Protein AF-A0A661X733-F1 (afdb_monomer)

Foldseek 3Di:
DDDDDPLVVLVVLLVVLVVLLVVLVVVLVPQDDPVVQVVVVDDDVPHGNVNSVVSNVVSVVVSVVSVVVNCVVCVVVVCVVCPPDVDCDPVNVVVVVVVVCLVVCCVVCPPPNVVD

pLDDT: mean 90.79, std 9.6, range [56.5, 98.44]

Nearest PDB structures (foldseek):
  6pe5-assembly1_F  TM=4.619E-01  e=5.755E+00  Saccharomyces cerevisiae S288C

Solvent-accessible surface area (backbone atoms only — not comparable to full-atom values): 6594 Å² total; per-residue (Å²): 132,85,78,86,56,64,65,59,51,41,51,51,49,37,54,55,32,47,52,52,30,51,54,28,47,53,51,56,70,70,46,62,59,76,65,57,29,58,76,69,65,43,57,59,95,86,40,37,63,68,60,38,51,53,51,25,51,55,36,43,56,50,32,54,54,36,49,54,51,42,47,62,75,39,38,72,61,57,47,55,78,56,64,78,51,96,60,84,46,71,67,58,53,50,53,50,50,53,51,50,51,53,52,52,25,44,76,68,52,36,85,77,49,50,81,113

Mean predicted aligned error: 5.76 Å

Structure (mmCIF, N/CA/C/O backbone):
data_AF-A0A661X733-F1
#
_entry.id   AF-A0A661X733-F1
#
loop_
_atom_site.group_PDB
_atom_site.id
_atom_site.type_symbol
_atom_site.label_atom_id
_atom_site.label_alt_id
_atom_site.label_comp_id
_atom_site.label_asym_id
_atom_site.label_entity_id
_atom_site.label_seq_id
_atom_site.pdbx_PDB_ins_code
_atom_site.Cartn_x
_atom_site.Cartn_y
_atom_site.Cartn_z
_atom_site.occupancy
_atom_site.B_iso_or_equiv
_atom_site.auth_seq_id
_atom_site.auth_comp_id
_atom_site.auth_asym_id
_atom_site.auth_atom_id
_atom_site.pdbx_PDB_model_num
ATOM 1 N N . MET A 1 1 ? 5.603 19.258 27.770 1.00 59.28 1 MET A N 1
ATOM 2 C CA . MET A 1 1 ? 5.910 18.612 26.470 1.00 59.28 1 MET A CA 1
ATOM 3 C C . MET A 1 1 ? 4.793 17.630 26.130 1.00 59.28 1 MET A C 1
ATOM 5 O O . MET A 1 1 ? 4.389 16.875 27.009 1.00 59.28 1 MET A O 1
ATOM 9 N N . LYS A 1 2 ? 4.241 17.665 24.910 1.00 70.56 2 LYS A N 1
ATOM 10 C CA . LYS A 1 2 ? 3.189 16.720 24.485 1.00 70.56 2 LYS A CA 1
ATOM 11 C C . LYS A 1 2 ? 3.805 15.317 24.376 1.00 70.56 2 LYS A C 1
ATOM 13 O O . LYS A 1 2 ? 4.867 15.177 23.778 1.00 70.56 2 LYS A O 1
ATOM 18 N N . LYS A 1 3 ? 3.177 14.293 24.969 1.00 79.94 3 LYS A N 1
ATOM 19 C CA . LYS A 1 3 ? 3.668 12.905 24.874 1.00 79.94 3 LYS A CA 1
ATOM 20 C C . LYS A 1 3 ? 3.635 12.441 23.414 1.00 79.94 3 LYS A C 1
ATOM 22 O O . LYS A 1 3 ? 2.665 12.710 22.705 1.00 79.94 3 LYS A O 1
ATOM 27 N N . PHE A 1 4 ? 4.684 11.746 22.983 1.00 88.44 4 PHE A N 1
ATOM 28 C CA . PHE A 1 4 ? 4.768 11.163 21.646 1.00 88.44 4 PHE A CA 1
ATOM 29 C C . PHE A 1 4 ? 3.626 10.162 21.416 1.00 88.44 4 PHE A C 1
ATOM 31 O O . PHE A 1 4 ? 3.355 9.317 22.271 1.00 88.44 4 PHE A O 1
ATOM 38 N N . ASN A 1 5 ? 2.941 10.259 20.273 1.00 92.50 5 ASN A N 1
ATOM 39 C CA . ASN A 1 5 ? 1.785 9.420 19.959 1.00 92.50 5 ASN A CA 1
ATOM 40 C C . ASN A 1 5 ? 2.152 8.335 18.942 1.00 92.50 5 ASN A C 1
ATOM 42 O O . ASN A 1 5 ? 2.053 8.543 17.735 1.00 92.50 5 ASN A O 1
ATOM 46 N N . MET A 1 6 ? 2.486 7.146 19.446 1.00 93.25 6 MET A N 1
ATOM 47 C CA . MET A 1 6 ? 2.820 5.981 18.621 1.00 93.25 6 MET A CA 1
ATOM 48 C C . MET A 1 6 ? 1.725 5.599 17.614 1.00 93.25 6 MET A C 1
ATOM 50 O O . MET A 1 6 ? 2.040 5.212 16.493 1.00 93.25 6 MET A O 1
ATOM 54 N N . ARG A 1 7 ? 0.437 5.740 17.966 1.00 92.75 7 ARG A N 1
ATOM 55 C CA . ARG A 1 7 ? -0.666 5.384 17.053 1.00 92.75 7 ARG A CA 1
ATOM 56 C C . ARG A 1 7 ? -0.707 6.299 15.836 1.00 92.75 7 ARG A C 1
ATOM 58 O O . ARG A 1 7 ? -0.925 5.831 14.720 1.00 92.75 7 ARG A O 1
ATOM 65 N N . ALA A 1 8 ? -0.490 7.595 16.063 1.00 94.44 8 ALA A N 1
ATOM 66 C CA . ALA A 1 8 ? -0.412 8.577 14.991 1.00 94.44 8 ALA A CA 1
ATOM 67 C C . ALA A 1 8 ? 0.802 8.294 14.101 1.00 94.44 8 ALA A C 1
ATOM 69 O O . ALA A 1 8 ? 0.648 8.215 12.887 1.00 94.44 8 ALA A O 1
ATOM 70 N N . THR A 1 9 ? 1.968 8.034 14.699 1.00 96.31 9 THR A N 1
ATOM 71 C CA . THR A 1 9 ? 3.193 7.695 13.962 1.00 96.31 9 THR A CA 1
ATOM 72 C C . THR A 1 9 ? 3.000 6.483 13.057 1.00 96.31 9 THR A C 1
ATOM 74 O O . THR A 1 9 ? 3.268 6.579 11.865 1.00 96.31 9 THR A O 1
ATOM 77 N N . VAL A 1 10 ? 2.471 5.368 13.576 1.00 96.75 10 VAL A N 1
ATOM 78 C CA . VAL A 1 10 ? 2.220 4.174 12.749 1.00 96.75 10 VAL A CA 1
ATOM 79 C C . VAL A 1 10 ? 1.207 4.455 11.643 1.00 96.75 10 VAL A C 1
ATOM 81 O O . VAL A 1 10 ? 1.392 3.993 10.525 1.00 96.75 10 VAL A O 1
ATOM 84 N N . SER A 1 11 ? 0.170 5.251 11.911 1.00 96.25 11 SER A N 1
ATOM 85 C CA . SER A 1 11 ? -0.809 5.612 10.878 1.00 96.25 11 SER A CA 1
ATOM 86 C C . SER A 1 11 ? -0.183 6.454 9.761 1.00 96.25 11 SER A C 1
ATOM 88 O O . SER A 1 11 ? -0.439 6.189 8.592 1.00 96.25 11 SER A O 1
ATOM 90 N N . PHE A 1 12 ? 0.686 7.414 10.093 1.00 97.69 12 PHE A N 1
ATOM 91 C CA . PHE A 1 12 ? 1.433 8.172 9.086 1.00 97.69 12 PHE A CA 1
ATOM 92 C C . PHE A 1 12 ? 2.411 7.290 8.307 1.00 97.69 12 PHE A C 1
ATOM 94 O O . PHE A 1 12 ? 2.485 7.417 7.088 1.00 97.69 12 PHE A O 1
ATOM 101 N N . LEU A 1 13 ? 3.112 6.373 8.981 1.00 98.00 13 LEU A N 1
ATOM 102 C CA . LEU A 1 13 ? 4.013 5.425 8.324 1.00 98.00 13 LEU A CA 1
ATOM 103 C C . LEU A 1 13 ? 3.260 4.529 7.334 1.00 98.00 13 LEU A C 1
ATOM 105 O O . LEU A 1 13 ? 3.689 4.423 6.192 1.00 98.00 13 LEU A O 1
ATOM 109 N N . VAL A 1 14 ? 2.114 3.955 7.726 1.00 98.31 14 VAL A N 1
ATOM 110 C CA . VAL A 1 14 ? 1.257 3.164 6.821 1.00 98.31 14 VAL A CA 1
ATOM 111 C C . VAL A 1 14 ? 0.879 3.981 5.587 1.00 98.31 14 VAL A C 1
ATOM 113 O O . VAL A 1 14 ? 1.069 3.513 4.469 1.00 98.31 14 VAL A O 1
ATOM 116 N N . THR A 1 15 ? 0.387 5.209 5.771 1.00 98.12 15 THR A N 1
ATOM 117 C CA . THR A 1 15 ? -0.050 6.062 4.657 1.00 98.12 15 THR A CA 1
ATOM 118 C C . THR A 1 15 ? 1.097 6.402 3.707 1.00 98.12 15 THR A C 1
ATOM 120 O O . THR A 1 15 ? 0.947 6.276 2.493 1.00 98.12 15 THR A O 1
ATOM 123 N N . LEU A 1 16 ? 2.254 6.806 4.237 1.00 98.38 16 LEU A N 1
ATOM 124 C CA . LEU A 1 16 ? 3.411 7.165 3.414 1.00 98.38 16 LEU A CA 1
ATOM 125 C C . LEU A 1 16 ? 3.980 5.947 2.677 1.00 98.38 16 LEU A C 1
ATOM 127 O O . LEU A 1 16 ? 4.257 6.032 1.482 1.00 98.38 16 LEU A O 1
ATOM 131 N N . SER A 1 17 ? 4.100 4.800 3.352 1.00 98.06 17 SER A N 1
ATOM 132 C CA . SER A 1 17 ? 4.544 3.558 2.714 1.00 98.06 17 SER A CA 1
ATOM 133 C C . SER A 1 17 ? 3.557 3.080 1.649 1.00 98.06 17 SER A C 1
ATOM 135 O O . SER A 1 17 ? 3.991 2.662 0.580 1.00 98.06 17 SER A O 1
ATOM 137 N N . PHE A 1 18 ? 2.247 3.210 1.877 1.00 98.38 18 PHE A N 1
ATOM 138 C CA . PHE A 1 18 ? 1.230 2.889 0.875 1.00 98.38 18 PHE A CA 1
ATOM 139 C C . PHE A 1 18 ? 1.369 3.741 -0.391 1.00 98.38 18 PHE A C 1
ATOM 141 O O . PHE A 1 18 ? 1.304 3.197 -1.487 1.00 98.38 18 PHE A O 1
ATOM 148 N N . ILE A 1 19 ? 1.627 5.048 -0.264 1.00 98.44 19 ILE A N 1
ATOM 149 C CA . ILE A 1 19 ? 1.854 5.928 -1.425 1.00 98.44 19 ILE A CA 1
ATOM 150 C C . ILE A 1 19 ? 3.067 5.457 -2.239 1.00 98.44 19 ILE A C 1
ATOM 152 O O . ILE A 1 19 ? 2.994 5.386 -3.465 1.00 98.44 19 ILE A O 1
ATOM 156 N N . ILE A 1 20 ? 4.165 5.093 -1.570 1.00 97.56 20 ILE A N 1
ATOM 157 C CA . ILE A 1 20 ? 5.377 4.594 -2.237 1.00 97.56 20 ILE A CA 1
ATOM 158 C C . ILE A 1 20 ? 5.088 3.278 -2.972 1.00 97.56 20 ILE A C 1
ATOM 160 O O . ILE A 1 20 ? 5.413 3.149 -4.154 1.00 97.56 20 ILE A O 1
ATOM 164 N N . VAL A 1 21 ? 4.440 2.318 -2.305 1.00 98.12 21 VAL A N 1
ATOM 165 C CA . VAL A 1 21 ? 4.061 1.021 -2.896 1.00 98.12 21 VAL A CA 1
ATOM 166 C C . VAL A 1 21 ? 3.090 1.207 -4.068 1.00 98.12 21 VAL A C 1
ATOM 168 O O . VAL A 1 21 ? 3.239 0.543 -5.089 1.00 98.12 21 VAL A O 1
ATOM 171 N N . LEU A 1 22 ? 2.145 2.146 -3.977 1.00 97.44 22 LEU A N 1
ATOM 172 C CA . LEU A 1 22 ? 1.198 2.451 -5.051 1.00 97.44 22 LEU A CA 1
ATOM 173 C C . LEU A 1 22 ? 1.903 3.009 -6.294 1.00 97.44 22 LEU A C 1
ATOM 175 O O . LEU A 1 22 ? 1.692 2.506 -7.395 1.00 97.44 22 LEU A O 1
ATOM 179 N N . ILE A 1 23 ? 2.766 4.016 -6.126 1.00 96.44 23 ILE A N 1
ATOM 180 C CA . ILE A 1 23 ? 3.505 4.631 -7.241 1.00 96.44 23 ILE A CA 1
ATOM 181 C C . ILE A 1 23 ? 4.432 3.606 -7.899 1.00 96.44 23 ILE A C 1
ATOM 183 O O . ILE A 1 23 ? 4.464 3.491 -9.123 1.00 96.44 23 ILE A O 1
ATOM 187 N N . THR A 1 24 ? 5.169 2.841 -7.094 1.00 96.94 24 THR A N 1
ATOM 188 C CA . THR A 1 24 ? 6.068 1.798 -7.607 1.00 96.94 24 THR A CA 1
ATOM 189 C C . THR A 1 24 ? 5.301 0.662 -8.280 1.00 96.94 24 THR A C 1
ATOM 191 O O . THR A 1 24 ? 5.727 0.210 -9.337 1.00 96.94 24 THR A O 1
ATOM 194 N N . GLY A 1 25 ? 4.140 0.261 -7.752 1.00 95.88 25 GLY A N 1
ATOM 195 C CA . GLY A 1 25 ? 3.269 -0.744 -8.363 1.00 95.88 25 GLY A CA 1
ATOM 196 C C . GLY A 1 25 ? 2.723 -0.300 -9.722 1.00 95.88 25 GLY A C 1
ATOM 197 O O . GLY A 1 25 ? 2.796 -1.056 -10.687 1.00 95.88 25 GLY A O 1
ATOM 198 N N . ILE A 1 26 ? 2.272 0.955 -9.840 1.00 94.94 26 ILE A N 1
ATOM 199 C CA . ILE A 1 26 ? 1.883 1.554 -11.130 1.00 94.94 26 ILE A CA 1
ATOM 200 C C . ILE A 1 26 ? 3.079 1.580 -12.091 1.00 94.94 26 ILE A C 1
ATOM 202 O O . ILE A 1 26 ? 2.948 1.234 -13.264 1.00 94.94 26 ILE A O 1
ATOM 206 N N . GLY A 1 27 ? 4.261 1.957 -11.602 1.00 94.94 27 GLY A N 1
ATOM 207 C CA . GLY A 1 27 ? 5.476 1.970 -12.411 1.00 94.94 27 GLY A CA 1
ATOM 208 C C . GLY A 1 27 ? 5.866 0.589 -12.937 1.00 94.94 27 GLY A C 1
ATOM 209 O O . GLY A 1 27 ? 6.214 0.456 -14.109 1.00 94.94 27 GLY A O 1
ATOM 210 N N . LEU A 1 28 ? 5.763 -0.445 -12.100 1.00 94.69 28 LEU A N 1
ATOM 211 C CA . LEU A 1 28 ? 6.010 -1.834 -12.488 1.00 94.69 28 LEU A CA 1
ATOM 212 C C . LEU A 1 28 ? 4.962 -2.350 -13.474 1.00 94.69 28 LEU A C 1
ATOM 214 O O . LEU A 1 28 ? 5.337 -3.042 -14.419 1.00 94.69 28 LEU A O 1
ATOM 218 N N . TYR A 1 29 ? 3.697 -1.958 -13.309 1.00 91.94 29 TYR A N 1
ATOM 219 C CA . TYR A 1 29 ? 2.617 -2.281 -14.242 1.00 91.94 29 TYR A CA 1
ATOM 220 C C . TYR A 1 29 ? 2.873 -1.721 -15.650 1.00 91.94 29 TYR A C 1
ATOM 222 O O . TYR A 1 29 ? 2.671 -2.413 -16.641 1.00 91.94 29 TYR A O 1
ATOM 230 N N . ILE A 1 30 ? 3.376 -0.486 -15.750 1.00 93.00 30 ILE A N 1
ATOM 231 C CA . ILE A 1 30 ? 3.722 0.139 -17.039 1.00 93.00 30 ILE A CA 1
ATOM 232 C C . ILE A 1 30 ? 5.037 -0.429 -17.604 1.00 93.00 30 ILE A C 1
ATOM 234 O O . ILE A 1 30 ? 5.297 -0.341 -18.807 1.00 93.00 30 ILE A O 1
ATOM 238 N N . SER A 1 31 ? 5.899 -0.990 -16.750 1.00 93.06 31 SER A N 1
ATOM 239 C CA . SER A 1 31 ? 7.209 -1.477 -17.172 1.00 93.06 31 SER A CA 1
ATOM 240 C C . SER A 1 31 ? 7.079 -2.651 -18.154 1.00 93.06 31 SER A C 1
ATOM 242 O O . SER A 1 31 ? 6.354 -3.612 -17.889 1.00 93.06 31 SER A O 1
ATOM 244 N N . PRO A 1 32 ? 7.815 -2.640 -19.280 1.00 92.94 32 PRO A N 1
ATOM 245 C CA . PRO A 1 32 ? 7.775 -3.746 -20.223 1.00 92.94 32 PRO A CA 1
ATOM 246 C C . PRO A 1 32 ? 8.432 -4.999 -19.627 1.00 92.94 32 PRO A C 1
ATOM 248 O O . PRO A 1 32 ? 9.064 -4.977 -18.561 1.00 92.94 32 PRO A O 1
ATOM 251 N N . SER A 1 33 ? 8.317 -6.123 -20.339 1.00 90.88 33 SER A N 1
ATOM 252 C CA . SER A 1 33 ? 8.979 -7.375 -19.954 1.00 90.88 33 SER A CA 1
ATOM 253 C C . SER A 1 33 ? 10.485 -7.175 -19.721 1.00 90.88 33 SER A C 1
ATOM 255 O O . SER A 1 33 ? 11.116 -6.312 -20.329 1.00 90.88 33 SER A O 1
ATOM 257 N N . GLY A 1 34 ? 11.090 -7.972 -18.832 1.00 89.88 34 GLY A N 1
ATOM 258 C CA . GLY A 1 34 ? 12.469 -7.742 -18.371 1.00 89.88 34 GLY A CA 1
ATOM 259 C C . GLY A 1 34 ? 13.532 -7.712 -19.479 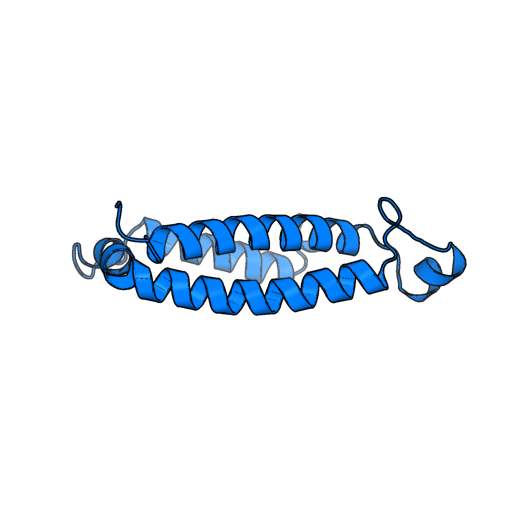1.00 89.88 34 GLY A C 1
ATOM 260 O O . GLY A 1 34 ? 14.525 -7.002 -19.341 1.00 89.88 34 GLY A O 1
ATOM 261 N N . ARG A 1 35 ? 13.326 -8.438 -20.589 1.00 91.94 35 ARG A N 1
ATOM 262 C CA . ARG A 1 35 ? 14.210 -8.366 -21.765 1.00 91.94 35 ARG A CA 1
ATOM 263 C C . ARG A 1 35 ? 14.080 -7.018 -22.472 1.00 91.94 35 ARG A C 1
ATOM 265 O O . ARG A 1 35 ? 15.080 -6.325 -22.616 1.00 91.94 35 ARG A O 1
ATOM 272 N N . ILE A 1 36 ? 12.854 -6.635 -22.827 1.00 92.44 36 ILE A N 1
ATOM 273 C CA . ILE A 1 36 ? 12.571 -5.373 -23.523 1.00 92.44 36 ILE A CA 1
ATOM 274 C C . ILE A 1 36 ? 13.024 -4.191 -22.663 1.00 92.44 36 ILE A C 1
ATOM 276 O O . ILE A 1 36 ? 13.669 -3.278 -23.161 1.00 92.44 36 ILE A O 1
ATOM 280 N N . ALA A 1 37 ? 12.770 -4.243 -21.352 1.00 92.94 37 ALA A N 1
ATOM 281 C CA . ALA A 1 37 ? 13.203 -3.218 -20.408 1.00 92.94 37 ALA A CA 1
ATOM 282 C C . ALA A 1 37 ? 14.727 -2.991 -20.424 1.00 92.94 37 ALA A C 1
ATOM 284 O O . ALA A 1 37 ? 15.161 -1.852 -20.265 1.00 92.94 37 ALA A O 1
ATOM 285 N N . ARG A 1 38 ? 15.537 -4.043 -20.634 1.00 93.06 38 ARG A N 1
ATOM 286 C CA . ARG A 1 38 ? 16.997 -3.912 -20.808 1.00 93.06 38 ARG A CA 1
ATOM 287 C C . ARG A 1 38 ? 17.348 -3.290 -22.149 1.00 93.06 38 ARG A C 1
ATOM 289 O O . ARG A 1 38 ? 18.145 -2.362 -22.183 1.00 93.06 38 ARG A O 1
ATOM 296 N N . GLU A 1 39 ? 16.751 -3.796 -23.223 1.00 94.19 39 GLU A N 1
ATOM 297 C CA . GLU A 1 39 ? 17.044 -3.361 -24.593 1.00 94.19 39 GLU A CA 1
ATOM 298 C C . GLU A 1 39 ? 16.765 -1.869 -24.787 1.00 94.19 39 GLU A C 1
ATOM 300 O O . GLU A 1 39 ? 17.597 -1.152 -25.333 1.00 94.19 39 GLU A O 1
ATOM 305 N N . VAL A 1 40 ? 15.637 -1.377 -24.268 1.00 94.00 40 VAL A N 1
ATOM 306 C CA . VAL A 1 40 ? 15.253 0.038 -24.400 1.00 94.00 40 VAL A CA 1
ATOM 307 C C . VAL A 1 40 ? 15.776 0.919 -23.263 1.00 94.00 40 VAL A C 1
ATOM 309 O O . VAL A 1 40 ? 15.416 2.091 -23.192 1.00 94.00 40 VAL A O 1
ATOM 312 N N . SER A 1 41 ? 16.591 0.372 -22.350 1.00 92.94 41 SER A N 1
ATOM 313 C CA . SER A 1 41 ? 17.052 1.071 -21.138 1.00 92.94 41 SER A CA 1
ATOM 314 C C . SER A 1 41 ? 15.903 1.766 -20.391 1.00 92.94 41 SER A C 1
ATOM 316 O O . SER A 1 41 ? 15.980 2.941 -20.015 1.00 92.94 41 SER A O 1
ATOM 318 N N . TRP A 1 42 ? 14.803 1.029 -20.210 1.00 94.50 42 TRP A N 1
ATOM 319 C CA . TRP A 1 42 ? 13.565 1.572 -19.667 1.00 94.50 42 TRP A CA 1
ATOM 320 C C . TRP A 1 42 ? 13.790 2.174 -18.279 1.00 94.50 42 TRP A C 1
ATOM 322 O O . TRP A 1 42 ? 14.411 1.570 -17.395 1.00 94.50 42 TRP A O 1
ATOM 332 N N . ASN A 1 43 ? 13.233 3.361 -18.081 1.00 93.88 43 ASN A N 1
ATOM 333 C CA . ASN A 1 43 ? 13.205 4.036 -16.800 1.00 93.88 43 ASN A CA 1
ATOM 334 C C . ASN A 1 43 ? 11.902 4.825 -16.651 1.00 93.88 43 ASN A C 1
ATOM 336 O O . ASN A 1 43 ? 11.328 5.298 -17.630 1.00 93.88 43 ASN A O 1
ATOM 340 N N . LEU A 1 44 ? 11.467 4.977 -15.408 1.00 91.69 44 LEU A N 1
ATOM 341 C CA . LEU A 1 44 ? 10.371 5.840 -15.011 1.00 91.69 44 LEU A CA 1
ATOM 342 C C . LEU A 1 44 ? 10.953 6.968 -14.169 1.00 91.69 44 LEU A C 1
ATOM 344 O O . LEU A 1 44 ? 11.444 6.725 -13.067 1.00 91.69 44 LEU A O 1
ATOM 348 N N . ILE A 1 45 ? 10.923 8.195 -14.694 1.00 89.94 45 ILE A N 1
ATOM 349 C CA . ILE A 1 45 ? 11.444 9.387 -14.002 1.00 89.94 45 ILE A CA 1
ATOM 350 C C . ILE A 1 45 ? 12.900 9.145 -13.530 1.00 89.94 45 ILE A C 1
ATOM 352 O O . ILE A 1 45 ? 13.269 9.400 -12.388 1.00 89.94 45 ILE A O 1
ATOM 356 N N . GLY A 1 46 ? 13.733 8.555 -14.397 1.00 90.38 46 GLY A N 1
ATOM 357 C CA . GLY A 1 46 ? 15.138 8.254 -14.092 1.00 90.38 46 GLY A CA 1
ATOM 358 C C . GLY A 1 46 ? 15.380 7.029 -13.196 1.00 90.38 46 GLY A C 1
ATOM 359 O O . GLY A 1 46 ? 16.534 6.691 -12.926 1.00 90.38 46 GLY A O 1
ATOM 360 N N . VAL A 1 47 ? 14.335 6.320 -12.759 1.00 93.31 47 VAL A N 1
ATOM 361 C CA . VAL A 1 47 ? 14.455 5.076 -11.986 1.00 93.31 47 VAL A CA 1
ATOM 362 C C . VAL A 1 47 ? 14.225 3.881 -12.904 1.00 93.31 47 VAL A C 1
ATOM 364 O O . VAL A 1 47 ? 13.175 3.750 -13.525 1.00 93.31 47 VAL A O 1
ATOM 367 N N . ASN A 1 48 ? 15.213 2.993 -13.012 1.00 94.75 48 ASN A N 1
ATOM 368 C CA . ASN A 1 48 ? 15.069 1.782 -13.818 1.00 94.75 48 ASN A CA 1
ATOM 369 C C . ASN A 1 48 ? 14.109 0.770 -13.165 1.00 94.75 48 ASN A C 1
ATOM 371 O O . ASN A 1 48 ? 13.811 0.842 -11.969 1.00 94.75 48 ASN A O 1
ATOM 375 N N . LYS A 1 49 ? 13.656 -0.207 -13.956 1.00 93.62 49 LYS A N 1
ATOM 376 C CA . LYS A 1 49 ? 12.707 -1.238 -13.512 1.00 93.62 49 LYS A CA 1
ATOM 377 C C . LYS A 1 49 ? 13.155 -1.965 -12.239 1.00 93.62 49 LYS A C 1
ATOM 379 O O . LYS A 1 49 ? 12.372 -2.086 -11.307 1.00 93.62 49 LYS A O 1
ATOM 384 N N . TRP A 1 50 ? 14.414 -2.394 -12.174 1.00 95.44 50 TRP A N 1
ATOM 385 C CA . TRP A 1 50 ? 14.936 -3.173 -11.041 1.00 95.44 50 TRP A CA 1
ATOM 386 C C . TRP A 1 50 ? 14.952 -2.389 -9.729 1.00 95.44 50 TRP A C 1
ATOM 388 O O . TRP A 1 50 ? 14.668 -2.943 -8.669 1.00 95.44 50 TRP A O 1
ATOM 398 N N . LYS A 1 51 ? 15.253 -1.086 -9.787 1.00 95.81 51 LYS A N 1
ATOM 399 C CA . LYS A 1 51 ? 15.176 -0.211 -8.614 1.00 95.81 51 LYS A CA 1
ATOM 400 C C . LYS A 1 51 ? 13.732 0.001 -8.168 1.00 95.81 51 LYS A C 1
ATOM 402 O O . LYS A 1 51 ? 13.492 0.018 -6.966 1.00 95.81 51 LYS A O 1
ATOM 407 N N . LEU A 1 52 ? 12.783 0.136 -9.101 1.00 96.25 52 LEU A N 1
ATOM 408 C CA . LEU A 1 52 ? 11.359 0.185 -8.752 1.00 96.25 52 LEU A CA 1
ATOM 409 C C . LEU A 1 52 ? 10.894 -1.112 -8.088 1.00 96.25 52 LEU A C 1
ATOM 411 O O . LEU A 1 52 ? 10.205 -1.035 -7.081 1.00 96.25 52 LEU A O 1
ATOM 415 N N . GLU A 1 53 ? 11.300 -2.268 -8.614 1.00 96.62 53 GLU A N 1
ATOM 416 C CA . GLU A 1 53 ? 10.988 -3.593 -8.057 1.00 96.62 53 GLU A CA 1
ATOM 417 C C . GLU A 1 53 ? 11.534 -3.729 -6.634 1.00 96.62 53 GLU A C 1
ATOM 419 O O . GLU A 1 53 ? 10.787 -3.989 -5.697 1.00 96.62 53 GLU A O 1
ATO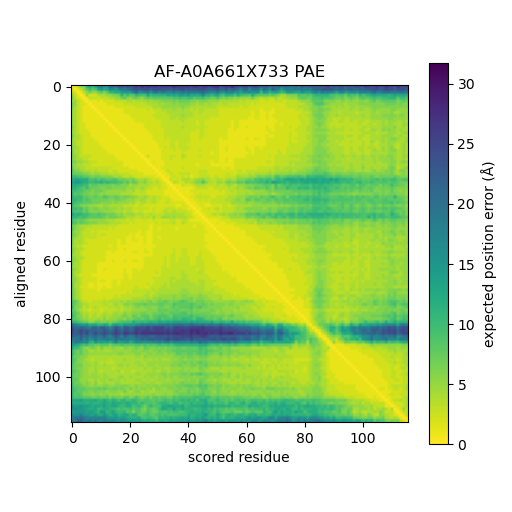M 424 N N . SER A 1 54 ? 12.809 -3.383 -6.435 1.00 97.62 54 SER A N 1
ATOM 425 C CA . SER A 1 54 ? 13.434 -3.400 -5.107 1.00 97.62 54 SER A CA 1
ATOM 426 C C . SER A 1 54 ? 12.752 -2.444 -4.120 1.00 97.62 54 SER A C 1
ATOM 428 O O . SER A 1 54 ? 12.556 -2.792 -2.956 1.00 97.62 54 SER A O 1
ATOM 430 N N . LEU A 1 55 ? 12.386 -1.233 -4.561 1.00 97.25 55 LEU A N 1
ATOM 431 C CA . LEU A 1 55 ? 11.652 -0.279 -3.724 1.00 97.25 55 LEU A CA 1
ATOM 432 C C . LEU A 1 55 ? 10.262 -0.807 -3.369 1.00 97.25 55 LEU A C 1
ATOM 434 O O . LEU A 1 55 ? 9.867 -0.721 -2.208 1.00 97.25 55 LEU A O 1
ATOM 438 N N . HIS A 1 56 ? 9.539 -1.346 -4.349 1.00 97.88 56 HIS A N 1
ATOM 439 C CA . HIS A 1 56 ? 8.207 -1.899 -4.154 1.00 97.88 56 HIS A CA 1
ATOM 440 C C . HIS A 1 56 ? 8.223 -3.037 -3.136 1.00 97.88 56 HIS A C 1
ATOM 442 O O . HIS A 1 56 ? 7.454 -2.997 -2.180 1.00 97.88 56 HIS A O 1
ATOM 448 N N . ASP A 1 57 ? 9.140 -3.993 -3.285 1.00 98.19 57 ASP A N 1
ATOM 449 C CA . ASP A 1 57 ? 9.214 -5.170 -2.423 1.00 98.19 57 ASP A CA 1
ATOM 450 C C . ASP A 1 57 ? 9.588 -4.793 -0.988 1.00 98.19 57 ASP A C 1
ATOM 452 O O . ASP A 1 57 ? 8.896 -5.167 -0.039 1.00 98.19 57 ASP A O 1
ATOM 456 N N . VAL A 1 58 ? 10.642 -3.988 -0.806 1.00 98.44 58 VAL A N 1
ATOM 457 C CA . VAL A 1 58 ? 11.096 -3.570 0.530 1.00 98.44 58 VAL A CA 1
ATOM 458 C C . VAL A 1 58 ? 10.012 -2.769 1.252 1.00 98.44 58 VAL A C 1
ATOM 460 O O . VAL A 1 58 ? 9.698 -3.060 2.410 1.00 98.44 58 VAL A O 1
ATOM 463 N N . PHE A 1 59 ? 9.403 -1.783 0.583 1.00 98.31 59 PHE A N 1
ATOM 464 C CA . PHE A 1 59 ? 8.309 -1.020 1.184 1.00 98.31 59 PHE A CA 1
ATOM 465 C C . PHE A 1 59 ? 7.029 -1.842 1.327 1.00 98.31 59 PHE A C 1
ATOM 467 O O . PHE A 1 59 ? 6.271 -1.584 2.257 1.00 98.31 59 PHE A O 1
ATOM 474 N N . GLY A 1 60 ? 6.798 -2.842 0.477 1.00 98.31 60 GLY A N 1
ATOM 475 C CA . GLY A 1 60 ? 5.690 -3.786 0.580 1.00 98.31 60 GLY A CA 1
ATOM 476 C C . GLY A 1 60 ? 5.786 -4.632 1.847 1.00 98.31 60 GLY A C 1
ATOM 477 O O . GLY A 1 60 ? 4.841 -4.669 2.639 1.00 98.31 60 GLY A O 1
ATOM 478 N N . TYR A 1 61 ? 6.952 -5.228 2.113 1.00 98.38 61 TYR A N 1
ATOM 479 C CA . TYR A 1 61 ? 7.200 -5.962 3.358 1.00 98.38 61 TYR A CA 1
ATOM 480 C C . TYR A 1 61 ? 7.114 -5.051 4.586 1.00 98.38 61 TYR A C 1
ATOM 482 O O . TYR A 1 61 ? 6.496 -5.412 5.591 1.00 98.38 61 TYR A O 1
ATOM 490 N N . PHE A 1 62 ? 7.681 -3.846 4.504 1.00 98.38 62 PHE A N 1
ATOM 491 C CA . PHE A 1 62 ? 7.594 -2.875 5.590 1.00 98.38 62 PHE A CA 1
ATOM 492 C C . PHE A 1 62 ? 6.145 -2.444 5.862 1.00 98.38 62 PHE A C 1
ATOM 494 O O . PHE A 1 62 ? 5.709 -2.435 7.014 1.00 98.38 62 PHE A O 1
ATOM 501 N N . LEU A 1 63 ? 5.365 -2.166 4.813 1.00 98.44 63 LEU A N 1
ATOM 502 C CA . LEU A 1 63 ? 3.945 -1.839 4.909 1.00 98.44 63 LEU A CA 1
ATOM 503 C C . LEU A 1 63 ? 3.150 -2.989 5.536 1.00 98.44 63 LEU A C 1
ATOM 505 O O . LEU A 1 63 ? 2.310 -2.729 6.394 1.00 98.44 63 LEU A O 1
ATOM 509 N N . ALA A 1 64 ? 3.437 -4.245 5.182 1.00 98.31 64 ALA A N 1
ATOM 510 C CA . ALA A 1 64 ? 2.783 -5.406 5.787 1.00 98.31 64 ALA A CA 1
ATOM 511 C C . ALA A 1 64 ? 2.992 -5.446 7.313 1.00 98.31 64 ALA A C 1
ATOM 513 O O . ALA A 1 64 ? 2.027 -5.583 8.070 1.00 98.31 64 ALA A O 1
ATOM 514 N N . ILE A 1 65 ? 4.228 -5.229 7.779 1.00 98.25 65 ILE A N 1
ATOM 515 C CA . ILE A 1 65 ? 4.544 -5.125 9.214 1.00 98.25 65 ILE A CA 1
ATOM 516 C C . ILE A 1 65 ? 3.793 -3.946 9.849 1.00 98.25 65 ILE A C 1
ATOM 518 O O . ILE A 1 65 ? 3.181 -4.089 10.912 1.00 98.25 65 ILE A O 1
ATOM 522 N N . LEU A 1 66 ? 3.796 -2.779 9.199 1.00 98.00 66 LEU A N 1
ATOM 523 C CA . LEU A 1 66 ? 3.112 -1.588 9.701 1.00 98.00 66 LEU A CA 1
ATOM 524 C C . LEU A 1 66 ? 1.595 -1.766 9.794 1.00 98.00 66 LEU A C 1
ATOM 526 O O . LEU A 1 66 ? 0.999 -1.269 10.746 1.00 98.00 66 LEU A O 1
ATOM 530 N N . VAL A 1 67 ? 0.962 -2.480 8.862 1.00 97.75 67 VAL A N 1
ATOM 531 C CA . VAL A 1 67 ? -0.476 -2.786 8.905 1.00 97.75 67 VAL A CA 1
ATOM 532 C C . VAL A 1 67 ? -0.802 -3.686 10.097 1.00 97.75 67 VAL A C 1
ATOM 534 O O . VAL A 1 67 ? -1.779 -3.425 10.802 1.00 97.75 67 VAL A O 1
ATOM 537 N N . ILE A 1 68 ? 0.037 -4.685 10.392 1.00 97.62 68 ILE A N 1
ATOM 538 C CA . ILE A 1 68 ? -0.114 -5.520 11.595 1.00 97.62 68 ILE A CA 1
ATOM 539 C C . ILE A 1 68 ? -0.018 -4.650 12.855 1.00 97.62 68 ILE A C 1
ATOM 541 O O . ILE A 1 68 ? -0.891 -4.717 13.723 1.00 97.62 68 ILE A O 1
ATOM 545 N N . LEU A 1 69 ? 0.994 -3.781 12.940 1.00 96.69 69 LEU A N 1
ATOM 546 C CA . LEU A 1 69 ? 1.150 -2.850 14.064 1.00 96.69 69 LEU A CA 1
ATOM 547 C C . LEU A 1 69 ? -0.019 -1.861 14.163 1.00 96.69 69 LEU A C 1
ATOM 549 O O . LEU A 1 69 ? -0.485 -1.552 15.261 1.00 96.69 69 LEU A O 1
ATOM 553 N N . HIS A 1 70 ? -0.525 -1.380 13.029 1.00 96.19 70 HIS A N 1
ATOM 554 C CA . HIS A 1 70 ? -1.670 -0.483 12.964 1.00 96.19 70 HIS A CA 1
ATOM 555 C C . HIS A 1 70 ? -2.929 -1.160 13.512 1.00 96.19 70 HIS A C 1
ATOM 557 O O . HIS A 1 70 ? -3.623 -0.570 14.345 1.00 96.19 70 HIS A O 1
ATOM 563 N N . LEU A 1 71 ? -3.199 -2.405 13.106 1.00 95.81 71 LEU A N 1
ATOM 564 C CA . LEU A 1 71 ? -4.307 -3.200 13.635 1.00 95.81 71 LEU A CA 1
ATOM 565 C C . LEU A 1 71 ? -4.129 -3.490 15.123 1.00 95.81 71 LEU A C 1
ATOM 567 O O . LEU A 1 71 ? -5.086 -3.342 15.878 1.00 95.81 71 LEU A O 1
ATOM 571 N N . TYR A 1 72 ? -2.916 -3.825 15.567 1.00 95.88 72 TYR A N 1
ATOM 572 C CA . TYR A 1 72 ? -2.616 -4.054 16.979 1.00 95.88 72 TYR A CA 1
ATOM 573 C C . TYR A 1 72 ? -2.911 -2.810 17.832 1.00 95.88 72 TYR A C 1
ATOM 575 O O . TYR A 1 72 ? -3.651 -2.876 18.818 1.00 95.88 72 TYR A O 1
ATOM 583 N N . PHE A 1 73 ? -2.413 -1.638 17.428 1.00 93.88 73 PHE A N 1
ATOM 584 C CA . PHE A 1 73 ? -2.631 -0.397 18.172 1.00 93.88 73 PHE A CA 1
ATOM 585 C C . PHE A 1 73 ? -4.077 0.105 18.133 1.00 93.88 73 PHE A C 1
ATOM 587 O O . PHE A 1 73 ? -4.516 0.768 19.082 1.00 93.88 73 PHE A O 1
ATOM 594 N N . ASN A 1 74 ? -4.824 -0.226 17.078 1.00 93.31 74 ASN A N 1
ATOM 595 C CA . ASN A 1 74 ? -6.223 0.159 16.899 1.00 93.31 74 ASN A CA 1
ATOM 596 C C . ASN A 1 74 ? -7.204 -1.001 17.151 1.00 93.31 74 ASN A C 1
ATOM 598 O O . ASN A 1 74 ? -8.389 -0.882 16.843 1.00 93.31 74 ASN A O 1
ATOM 602 N N . TRP A 1 75 ? -6.758 -2.090 17.78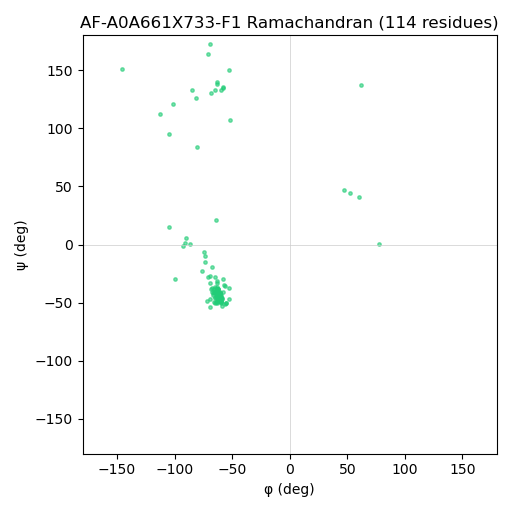6 1.00 91.75 75 TRP A N 1
ATOM 603 C CA . TRP A 1 75 ? -7.527 -3.334 17.912 1.00 91.75 75 TRP A CA 1
ATOM 604 C C . TRP A 1 75 ? -8.880 -3.152 18.602 1.00 91.75 75 TRP A C 1
ATOM 606 O O . TRP A 1 75 ? -9.896 -3.688 18.168 1.00 91.75 75 TRP A O 1
ATOM 616 N N . LYS A 1 76 ? -8.929 -2.330 19.659 1.00 88.69 76 LYS A N 1
ATOM 617 C CA . LYS A 1 76 ? -10.187 -2.021 20.360 1.00 88.69 76 LYS A CA 1
ATOM 618 C C . LYS A 1 76 ? -11.190 -1.302 19.453 1.00 88.69 76 LYS A C 1
ATOM 620 O O . LYS A 1 76 ? -12.383 -1.579 19.540 1.00 88.69 76 LYS A O 1
ATOM 625 N N . ILE A 1 77 ? -10.707 -0.399 18.597 1.00 88.31 77 ILE A N 1
ATOM 626 C CA . ILE A 1 77 ? -11.534 0.335 17.632 1.00 88.31 77 ILE A CA 1
ATOM 627 C C .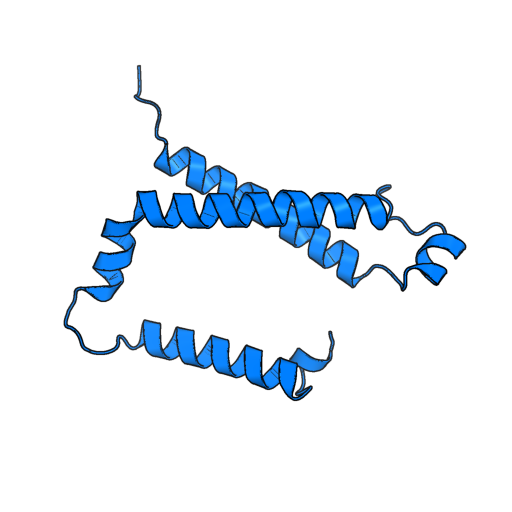 ILE A 1 77 ? -12.019 -0.638 16.555 1.00 88.31 77 ILE A C 1
ATOM 629 O O . ILE A 1 77 ? -13.220 -0.713 16.309 1.00 88.31 77 ILE A O 1
ATOM 633 N N . PHE A 1 78 ? -11.120 -1.463 16.015 1.00 87.75 78 PHE A N 1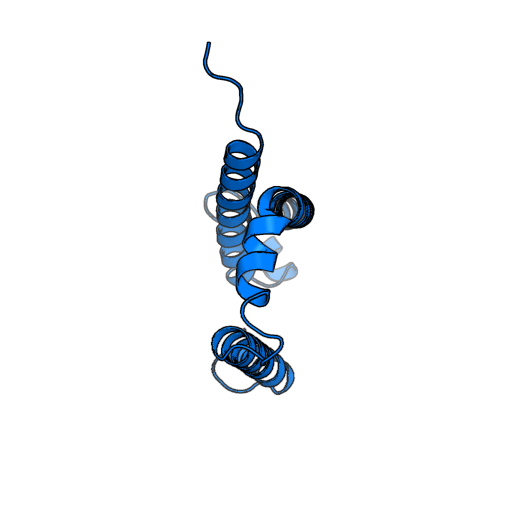
ATOM 634 C CA . PHE A 1 78 ? -11.459 -2.501 15.044 1.00 87.75 78 PHE A CA 1
ATOM 635 C C . PHE A 1 78 ? -12.545 -3.455 15.571 1.00 87.75 78 PHE A C 1
ATOM 637 O O . PHE A 1 78 ? -13.592 -3.625 14.948 1.00 87.75 78 PHE A O 1
ATOM 644 N N . LEU A 1 79 ? -12.371 -3.992 16.783 1.00 86.44 79 LEU A N 1
ATOM 645 C CA . LEU A 1 79 ? -13.373 -4.840 17.431 1.00 86.44 79 LEU A CA 1
ATOM 646 C C . LEU A 1 79 ? -14.675 -4.099 17.756 1.00 86.44 79 LEU A C 1
ATOM 648 O O . LEU A 1 79 ? -15.731 -4.728 17.795 1.00 86.44 79 LEU A O 1
ATOM 652 N N . SER A 1 80 ? -14.649 -2.782 17.986 1.00 86.75 80 SER A N 1
ATOM 653 C CA . SER A 1 80 ? -15.885 -2.011 18.179 1.00 86.75 80 SER A CA 1
ATOM 654 C C . SER A 1 80 ? -16.767 -2.022 16.925 1.00 86.75 80 SER A C 1
ATOM 656 O O . SER A 1 80 ? -17.996 -2.091 17.039 1.00 86.75 80 SER A O 1
ATOM 658 N N . TYR A 1 81 ? -16.158 -2.086 15.733 1.00 82.81 81 TYR A N 1
ATOM 659 C CA . TYR A 1 81 ? -16.888 -2.285 14.484 1.00 82.81 81 TYR A CA 1
ATOM 660 C C . TYR A 1 81 ? -17.527 -3.669 14.392 1.00 82.81 81 TYR A C 1
ATOM 662 O O . TYR A 1 81 ? -18.499 -3.802 13.665 1.00 82.81 81 TYR A O 1
ATOM 670 N N . LEU A 1 82 ? -17.092 -4.664 15.168 1.00 78.94 82 LEU A N 1
ATOM 671 C CA . LEU A 1 82 ? -17.671 -6.015 15.185 1.00 78.94 82 LEU A CA 1
ATOM 672 C C . LEU A 1 82 ? -18.639 -6.248 16.361 1.00 78.94 82 LEU A C 1
ATOM 674 O O . LEU A 1 82 ? -19.600 -6.996 16.236 1.00 78.94 82 LEU A O 1
ATOM 678 N N . ARG A 1 83 ? -18.440 -5.576 17.501 1.00 66.94 83 ARG A N 1
ATOM 679 C CA . ARG A 1 83 ? -19.103 -5.894 18.784 1.00 66.94 83 ARG A CA 1
ATOM 680 C C . ARG A 1 83 ? -20.589 -5.535 18.919 1.00 66.94 83 ARG A C 1
ATOM 682 O O . ARG A 1 83 ? -21.210 -5.962 19.890 1.00 66.94 83 ARG A O 1
ATOM 689 N N . LYS A 1 84 ? -21.202 -4.783 17.998 1.00 59.62 84 LYS A N 1
ATOM 690 C CA . LYS A 1 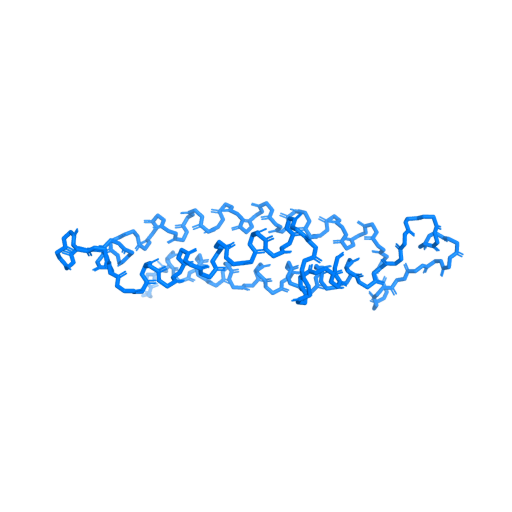84 ? -22.659 -4.523 18.057 1.00 59.62 84 LYS A CA 1
ATOM 691 C C . LYS A 1 84 ? -23.430 -5.724 17.490 1.00 59.62 84 LYS A C 1
ATOM 693 O O . LYS A 1 84 ? -23.814 -5.685 16.330 1.00 59.62 84 LYS A O 1
ATOM 698 N N . LYS A 1 85 ? -23.654 -6.729 18.354 1.00 58.25 85 LYS A N 1
ATOM 699 C CA . LYS A 1 85 ? -24.315 -8.032 18.117 1.00 58.25 85 LYS A CA 1
ATOM 700 C C . LYS A 1 85 ? -23.584 -8.905 17.083 1.00 58.25 85 LYS A C 1
ATOM 702 O O . LYS A 1 85 ? -23.181 -8.428 16.036 1.00 58.25 85 LYS A O 1
ATOM 707 N N . LEU A 1 86 ? -23.456 -10.202 17.371 1.00 56.50 86 LEU A N 1
ATOM 708 C CA . LEU A 1 86 ? -22.856 -11.251 16.518 1.00 56.50 86 LEU A CA 1
ATOM 709 C C . LEU A 1 86 ? -23.616 -11.501 15.192 1.00 56.50 86 LEU A C 1
ATOM 711 O O . LEU A 1 86 ? -23.497 -12.561 14.589 1.00 56.50 86 LEU A O 1
ATOM 715 N N . VAL A 1 87 ? -24.419 -10.539 14.739 1.00 63.00 87 VAL A N 1
ATOM 716 C CA . VAL A 1 87 ? -25.049 -10.560 13.424 1.00 63.00 87 VAL A CA 1
ATOM 717 C C . VAL A 1 87 ? -24.003 -10.070 12.434 1.00 63.00 87 VAL A C 1
ATOM 719 O O . VAL A 1 87 ? -23.416 -9.004 12.631 1.00 63.00 87 VAL A O 1
ATOM 722 N N . LEU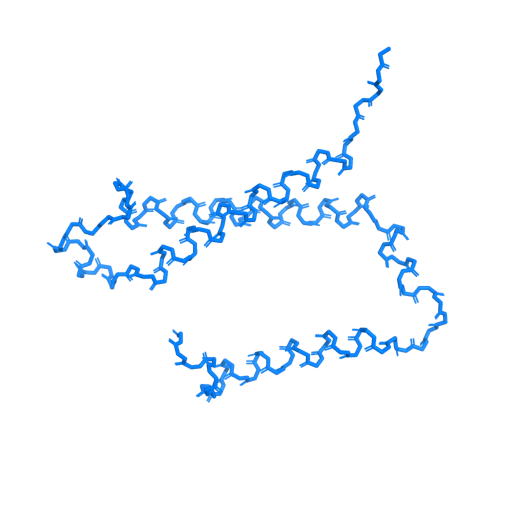 A 1 88 ? -23.755 -10.862 11.391 1.00 66.19 88 LEU A N 1
ATOM 723 C CA . LEU A 1 88 ? -22.840 -10.521 10.310 1.00 66.19 88 LEU A CA 1
ATOM 724 C C . LEU A 1 88 ? -23.217 -9.134 9.776 1.00 66.19 88 LEU A C 1
ATOM 726 O O . LEU A 1 88 ? -24.277 -8.945 9.178 1.00 66.19 88 LEU A O 1
ATOM 730 N N . LYS A 1 89 ? -22.388 -8.134 10.081 1.00 79.69 89 LYS A N 1
ATOM 731 C CA . LYS A 1 89 ? -22.694 -6.753 9.728 1.00 79.69 89 LYS A CA 1
ATOM 732 C C . LYS A 1 89 ? -22.750 -6.611 8.217 1.00 79.69 89 LYS A C 1
ATOM 734 O O . LYS A 1 89 ? -21.910 -7.175 7.517 1.00 79.69 89 LYS A O 1
ATOM 739 N N . ARG A 1 90 ? -23.717 -5.840 7.717 1.00 85.81 90 ARG A N 1
ATOM 740 C CA . ARG A 1 90 ? -23.900 -5.607 6.279 1.00 85.81 90 ARG A CA 1
ATOM 741 C C . ARG A 1 90 ? -22.601 -5.126 5.628 1.00 85.81 90 ARG A C 1
ATOM 743 O O . ARG A 1 90 ? -22.277 -5.556 4.532 1.00 85.81 90 ARG A O 1
ATOM 750 N N . GLU A 1 91 ? -21.829 -4.306 6.330 1.00 88.19 91 GLU A N 1
ATOM 751 C CA . GLU A 1 91 ? -20.527 -3.799 5.905 1.00 88.19 91 GLU A CA 1
ATOM 752 C C . GLU A 1 91 ? -19.485 -4.916 5.748 1.00 88.19 91 GLU A C 1
ATOM 754 O O . GLU A 1 91 ? -18.755 -4.929 4.762 1.00 88.19 91 GLU A O 1
ATOM 759 N N . LEU A 1 92 ? -19.445 -5.885 6.672 1.00 88.19 92 LEU A N 1
ATOM 760 C CA . LEU A 1 92 ? -18.554 -7.047 6.573 1.00 88.19 92 LEU A CA 1
ATOM 761 C C . LEU A 1 92 ? -18.965 -7.955 5.409 1.00 88.19 92 LEU A C 1
ATOM 763 O O . LEU A 1 92 ? -18.106 -8.416 4.664 1.00 88.19 92 LEU A O 1
ATOM 767 N N . VAL A 1 93 ? -20.270 -8.172 5.219 1.00 91.06 93 VAL A N 1
ATOM 768 C CA . VAL A 1 93 ? -20.799 -8.929 4.073 1.00 91.06 93 VAL A CA 1
ATOM 769 C C . VAL A 1 93 ? -20.417 -8.257 2.760 1.00 91.06 93 VAL A C 1
ATOM 771 O O . VAL A 1 93 ? -19.898 -8.920 1.870 1.00 91.06 93 VAL A O 1
ATOM 774 N N . ILE A 1 94 ? -20.624 -6.943 2.649 1.00 93.06 94 ILE A N 1
ATOM 775 C CA . ILE A 1 94 ? -20.247 -6.165 1.464 1.00 93.06 94 ILE A CA 1
ATOM 776 C C . ILE A 1 94 ? -18.738 -6.263 1.220 1.00 93.06 94 ILE A C 1
ATOM 778 O O . ILE A 1 94 ? -18.334 -6.525 0.092 1.00 93.06 94 ILE A O 1
ATOM 782 N N . ALA A 1 95 ? -17.908 -6.118 2.259 1.00 93.06 95 ALA A N 1
ATOM 783 C CA . ALA A 1 95 ? -16.459 -6.252 2.133 1.00 93.06 95 ALA A CA 1
ATOM 784 C C . ALA A 1 95 ? -16.054 -7.645 1.619 1.00 93.06 95 ALA A C 1
ATOM 786 O O . ALA A 1 95 ? -15.262 -7.740 0.684 1.00 93.06 95 ALA A O 1
ATOM 787 N N . ILE A 1 96 ? -16.638 -8.717 2.167 1.00 93.81 96 ILE A N 1
ATOM 788 C CA . ILE A 1 96 ? -16.399 -10.093 1.706 1.00 93.81 96 ILE A CA 1
ATOM 789 C C . ILE A 1 96 ? -16.840 -10.258 0.249 1.00 93.81 96 ILE A C 1
ATOM 791 O O . ILE A 1 96 ? -16.072 -10.775 -0.555 1.00 93.81 96 ILE A O 1
ATOM 795 N N . ILE A 1 97 ? -18.039 -9.794 -0.115 1.00 96.12 97 ILE A N 1
ATOM 796 C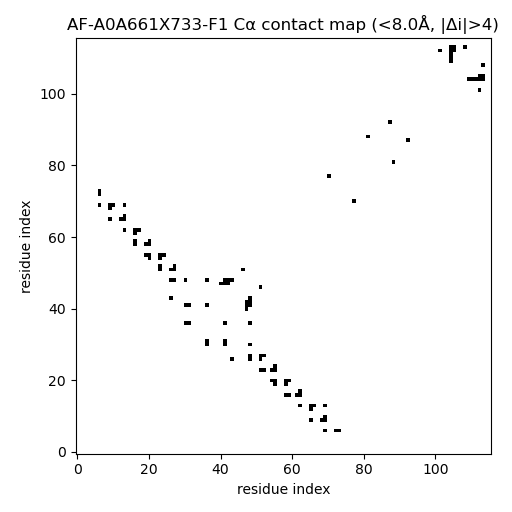 CA . ILE A 1 97 ? -18.556 -9.887 -1.488 1.00 96.12 97 ILE A CA 1
ATOM 797 C C . ILE A 1 97 ? -17.631 -9.163 -2.466 1.00 96.12 97 ILE A C 1
ATOM 799 O O . ILE A 1 97 ? -17.290 -9.734 -3.496 1.00 96.12 97 ILE A O 1
ATOM 803 N N . ILE A 1 98 ? -17.189 -7.944 -2.147 1.00 95.50 98 ILE A N 1
ATOM 804 C CA . ILE A 1 98 ? -16.262 -7.183 -2.996 1.00 95.50 98 ILE A CA 1
ATOM 805 C C . ILE A 1 98 ? -14.958 -7.963 -3.195 1.00 95.50 98 ILE A C 1
ATOM 807 O O . ILE A 1 98 ? -14.513 -8.116 -4.331 1.00 95.50 98 ILE A O 1
ATOM 811 N N . ILE A 1 99 ? -14.375 -8.505 -2.120 1.00 95.62 99 ILE A N 1
ATOM 812 C CA . ILE A 1 99 ? -13.151 -9.312 -2.208 1.00 95.62 99 ILE A CA 1
ATOM 813 C C . ILE A 1 99 ? -13.368 -10.563 -3.061 1.00 95.62 99 ILE A C 1
ATOM 815 O O . ILE A 1 99 ? -12.532 -10.865 -3.907 1.00 95.62 99 ILE A O 1
ATOM 819 N N . LEU A 1 100 ? -14.488 -11.269 -2.889 1.00 95.69 100 LEU A N 1
ATOM 820 C CA . LEU A 1 100 ? -14.806 -12.448 -3.693 1.00 95.69 100 LEU A CA 1
ATOM 821 C C . LEU A 1 100 ? -15.007 -12.094 -5.171 1.00 95.69 100 LEU A C 1
ATOM 823 O O . LEU A 1 100 ? -14.507 -12.814 -6.029 1.00 95.69 100 LEU A O 1
ATOM 827 N N . ILE A 1 101 ? -15.690 -10.987 -5.480 1.00 94.69 101 ILE A N 1
ATOM 828 C CA . ILE A 1 101 ? -15.877 -10.509 -6.858 1.00 94.69 101 ILE A CA 1
ATOM 829 C C . ILE A 1 101 ? -14.526 -10.234 -7.513 1.00 94.69 101 ILE A C 1
ATOM 831 O O . ILE A 1 101 ? -14.288 -10.716 -8.617 1.00 94.69 101 ILE A O 1
ATOM 835 N N . ILE A 1 102 ? -13.642 -9.502 -6.831 1.00 93.31 102 ILE A N 1
ATOM 836 C CA . ILE A 1 102 ? -12.306 -9.193 -7.352 1.00 93.31 102 ILE A CA 1
ATOM 837 C C . ILE A 1 102 ? -11.509 -10.490 -7.534 1.00 93.31 102 ILE A C 1
ATOM 839 O O . ILE A 1 102 ? -10.998 -10.739 -8.619 1.00 93.31 102 ILE A O 1
ATOM 843 N N . LEU A 1 103 ? -11.470 -11.357 -6.517 1.00 93.38 103 LEU A N 1
ATOM 844 C CA . LEU A 1 103 ? -10.723 -12.616 -6.552 1.00 93.38 103 LEU A CA 1
ATOM 845 C C . LEU A 1 103 ? -11.176 -13.528 -7.699 1.00 93.38 103 LEU A C 1
ATOM 847 O O . LEU A 1 103 ? -10.356 -13.970 -8.501 1.00 93.38 103 LEU A O 1
ATOM 851 N N . PHE A 1 104 ? -12.476 -13.814 -7.797 1.00 94.81 104 PHE A N 1
ATOM 852 C CA . PHE A 1 104 ? -13.003 -14.674 -8.857 1.00 94.81 104 PHE A CA 1
ATOM 853 C C . PHE A 1 104 ? -12.927 -14.008 -10.229 1.00 94.81 104 PHE A C 1
ATOM 855 O O . PHE A 1 104 ? -12.706 -14.706 -11.217 1.00 94.81 104 PHE A O 1
ATOM 862 N N . GLY A 1 105 ? -13.087 -12.686 -10.292 1.00 92.00 105 GLY A N 1
ATOM 863 C CA . GLY A 1 105 ? -12.913 -11.903 -11.507 1.00 92.00 105 GLY A CA 1
ATOM 864 C C . GLY A 1 105 ? -11.499 -12.027 -12.069 1.00 92.00 105 GLY A C 1
ATOM 865 O O . GLY A 1 105 ? -11.347 -12.370 -13.240 1.00 92.00 105 GLY A O 1
ATOM 866 N N . THR A 1 106 ? -10.479 -11.847 -11.225 1.00 90.25 106 THR A N 1
ATOM 867 C CA . THR A 1 106 ? -9.069 -12.036 -11.596 1.00 90.25 106 THR A CA 1
ATOM 868 C C . THR A 1 106 ? -8.782 -13.488 -11.985 1.00 90.25 106 THR A C 1
ATOM 870 O O . THR A 1 106 ? -8.252 -13.731 -13.063 1.00 90.25 106 THR A O 1
ATOM 873 N N . LEU A 1 107 ? -9.182 -14.473 -11.167 1.00 92.69 107 LEU A N 1
ATOM 874 C CA . LEU A 1 107 ? -8.890 -15.893 -11.432 1.00 92.69 107 LEU A CA 1
ATOM 875 C C . LEU A 1 107 ? -9.539 -16.427 -12.717 1.00 92.69 107 LEU A C 1
ATOM 877 O O . LEU A 1 107 ? -8.983 -17.315 -13.358 1.00 92.69 107 LEU A O 1
ATOM 881 N N . LYS A 1 108 ? -10.722 -15.922 -13.084 1.00 93.88 108 LYS A N 1
ATOM 882 C CA . LYS A 1 108 ? -11.440 -16.337 -14.299 1.00 93.88 108 LYS A CA 1
ATOM 883 C C . LYS A 1 108 ? -11.128 -15.471 -15.520 1.00 93.8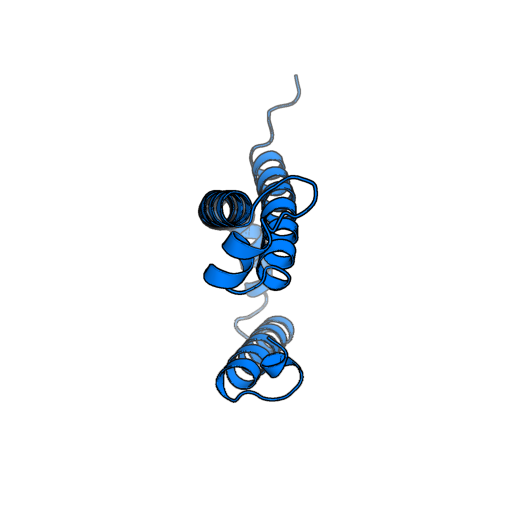8 108 LYS A C 1
ATOM 885 O O . LYS A 1 108 ? -11.695 -15.731 -16.577 1.00 93.88 108 LYS A O 1
ATOM 890 N N . GLY A 1 109 ? -10.287 -14.445 -15.384 1.00 89.19 109 GLY A N 1
ATOM 891 C CA . GLY A 1 109 ? -10.003 -13.516 -16.475 1.00 89.19 109 GLY A CA 1
ATOM 892 C C . GLY A 1 109 ? -11.258 -12.788 -16.974 1.00 89.19 109 GLY A C 1
ATOM 893 O O . GLY A 1 109 ? -11.436 -12.614 -18.176 1.00 89.19 109 GLY A O 1
ATOM 894 N N . ILE A 1 110 ? -12.139 -12.365 -16.064 1.00 89.94 110 ILE A N 1
ATOM 895 C CA . ILE A 1 110 ? -13.341 -11.598 -16.410 1.00 89.94 110 ILE A CA 1
ATOM 896 C C . ILE A 1 110 ? -12.976 -10.110 -16.501 1.00 89.94 110 ILE A C 1
ATOM 898 O O . ILE A 1 110 ? -12.349 -9.563 -15.594 1.00 89.94 110 ILE A O 1
ATOM 902 N N . PHE A 1 111 ? -13.413 -9.427 -17.561 1.00 84.69 111 PHE A N 1
ATOM 903 C CA . PHE A 1 111 ? -13.284 -7.971 -17.688 1.00 84.69 111 PHE A CA 1
ATOM 904 C C . PHE A 1 111 ? -13.983 -7.246 -16.513 1.00 84.69 111 PHE A C 1
ATOM 906 O O . PHE A 1 111 ? -15.114 -7.609 -16.183 1.00 84.69 111 PHE A O 1
ATOM 913 N N . PRO A 1 112 ? -13.385 -6.215 -15.877 1.00 81.44 112 PRO A N 1
ATOM 914 C CA . PRO A 1 112 ? -12.131 -5.526 -16.215 1.00 81.44 112 PRO A CA 1
ATOM 915 C C . PRO A 1 112 ? -10.874 -6.113 -15.547 1.00 81.44 112 PRO A C 1
ATOM 917 O O . PRO A 1 112 ? -9.783 -5.588 -15.738 1.00 81.44 112 PRO A O 1
ATOM 920 N N . PHE A 1 113 ? -10.996 -7.179 -14.755 1.00 84.00 113 PHE A N 1
ATOM 921 C CA . PHE A 1 113 ? -9.887 -7.743 -13.972 1.00 84.00 113 PHE A CA 1
ATOM 922 C C . PHE A 1 113 ? -8.859 -8.503 -14.815 1.00 84.00 113 PHE A C 1
ATOM 924 O O . PHE A 1 113 ? -7.761 -8.755 -14.340 1.00 84.00 113 PHE A O 1
ATOM 931 N N . SER A 1 114 ? -9.212 -8.845 -16.054 1.00 77.94 114 SER A N 1
ATOM 932 C CA . SER A 1 114 ? -8.330 -9.449 -17.058 1.00 77.94 114 SER A CA 1
ATOM 933 C C . SER A 1 114 ? -7.527 -8.446 -17.884 1.00 77.94 114 SER A C 1
ATOM 935 O O . SER A 1 114 ? -6.840 -8.846 -18.819 1.00 77.94 114 SER A O 1
ATOM 937 N N . LEU A 1 115 ? -7.683 -7.142 -17.629 1.00 72.31 115 LEU A N 1
ATOM 938 C CA . LEU A 1 115 ? -6.887 -6.102 -18.291 1.00 72.31 115 LEU A CA 1
ATOM 939 C C . LEU A 1 115 ? -5.446 -6.034 -17.756 1.00 72.31 115 LEU A C 1
ATOM 941 O O . LEU A 1 115 ? -4.648 -5.263 -18.282 1.00 72.31 115 LEU A O 1
ATOM 945 N N . ILE A 1 116 ? -5.151 -6.802 -16.706 1.00 63.88 116 ILE A N 1
ATOM 946 C CA . ILE A 1 116 ? -3.911 -6.830 -15.926 1.00 63.88 116 ILE A CA 1
ATOM 947 C C . ILE A 1 116 ? -3.371 -8.257 -15.983 1.00 63.88 116 ILE A C 1
ATOM 949 O O . ILE A 1 116 ? -2.145 -8.404 -16.168 1.00 63.88 116 ILE A O 1
#

Sequence (116 aa):
MKKFNMRATVSFLVTLSFIIVLITGIGLYISPSGRIAREVSWNLIGVNKWKLESLHDVFGYFLAILVILHLYFNWKIFLSYLRKKLVLKRELVIAIIIILIILFGTLKGIFPFSLI

Radius of gyration: 19.24 Å; Cα contacts (8 Å, |Δi|>4): 60; chains: 1; bounding box: 42×35×51 Å

Secondary structure (DSSP, 8-state):
-PPP-HHHHHHHHHHHHHHHHHHHHHHHHHSPPHHHHHHTT-EETTEEHHHHHHHHHHHHHHHHHHHHHHHHHTHHHHHHHH-S-SS--HHHHHHHHHHHHHHHHHHTT-TTGGG-